Protein AF-A0A952EBE8-F1 (afdb_monomer_lite)

Radius of gyration: 14.95 Å; chains: 1; bounding box: 39×27×39 Å

Foldseek 3Di:
DPAPCNLCVQFHDPVVLLVLLVVLLVVDDDLSNVLSVLLNVLLVLLCCCRHVVPDLLVSLLPRDCPSVVVCVVVVNPQCVLPPFAQDPVLCVPVPLCPVRGRPGSNNLSVVLNVLSVVLNVCSVPPVPDCVVVSVVSSSVSSSSSSSSSSRSVD

Structure (mmCIF, N/CA/C/O backbone):
data_AF-A0A952EBE8-F1
#
_entry.id   AF-A0A952EBE8-F1
#
loop_
_atom_site.group_PDB
_atom_site.id
_atom_site.type_symbol
_atom_site.label_atom_id
_atom_site.label_alt_id
_atom_site.label_comp_id
_atom_site.label_asym_id
_atom_site.label_entity_id
_atom_site.label_seq_id
_atom_site.pdbx_PDB_ins_code
_atom_site.Cartn_x
_atom_site.Cartn_y
_atom_site.Cartn_z
_atom_site.occupancy
_atom_site.B_iso_or_equiv
_atom_site.auth_seq_id
_atom_site.auth_comp_id
_atom_site.auth_asym_id
_atom_site.auth_atom_id
_atom_site.pdbx_PDB_model_num
ATOM 1 N N . MET A 1 1 ? 21.722 2.078 -6.799 1.00 42.91 1 MET A N 1
ATOM 2 C CA . MET A 1 1 ? 20.447 1.547 -6.262 1.00 42.91 1 MET A CA 1
ATOM 3 C C . MET A 1 1 ? 20.233 2.209 -4.910 1.00 42.91 1 MET A C 1
ATOM 5 O O . MET A 1 1 ? 21.196 2.258 -4.162 1.00 42.91 1 MET A O 1
ATOM 9 N N . LEU A 1 2 ? 19.060 2.782 -4.614 1.00 48.12 2 LEU A N 1
ATOM 10 C CA . LEU A 1 2 ? 18.759 3.177 -3.229 1.00 48.12 2 LEU A CA 1
ATOM 11 C C . LEU A 1 2 ? 18.572 1.882 -2.439 1.00 48.12 2 LEU A C 1
ATOM 13 O O . LEU A 1 2 ? 17.716 1.085 -2.821 1.00 48.12 2 LEU A O 1
ATOM 17 N N . ASP A 1 3 ? 19.389 1.654 -1.414 1.00 49.38 3 ASP A N 1
ATOM 18 C CA . ASP A 1 3 ? 19.222 0.486 -0.555 1.00 49.38 3 ASP A CA 1
ATOM 19 C C . ASP A 1 3 ? 17.902 0.598 0.229 1.00 49.38 3 ASP A C 1
ATOM 21 O O . ASP A 1 3 ? 17.381 1.684 0.526 1.00 49.38 3 ASP A O 1
ATOM 25 N N . SER A 1 4 ? 17.316 -0.548 0.549 1.00 49.84 4 SER A N 1
ATOM 26 C CA . SER A 1 4 ? 16.172 -0.641 1.454 1.00 49.84 4 SER A CA 1
ATOM 27 C C . SER A 1 4 ? 16.437 0.062 2.757 1.00 49.84 4 SER A C 1
ATOM 29 O O . SER A 1 4 ? 15.532 0.709 3.268 1.00 49.84 4 SER A O 1
ATOM 31 N N . ALA A 1 5 ? 17.669 0.007 3.261 1.00 46.62 5 ALA A N 1
ATOM 32 C CA . ALA A 1 5 ? 18.055 0.726 4.456 1.00 46.62 5 ALA A CA 1
ATOM 33 C C . ALA A 1 5 ? 17.773 2.229 4.322 1.00 46.62 5 ALA A C 1
ATOM 35 O O . ALA A 1 5 ? 17.262 2.793 5.264 1.00 46.62 5 ALA A O 1
ATOM 36 N N . THR A 1 6 ? 17.976 2.891 3.186 1.00 56.69 6 THR A N 1
ATOM 37 C CA . THR A 1 6 ? 17.701 4.328 2.990 1.00 56.69 6 THR A CA 1
ATOM 38 C C . THR A 1 6 ? 16.211 4.614 2.817 1.00 56.69 6 THR A C 1
ATOM 40 O O . THR A 1 6 ? 15.696 5.604 3.338 1.00 56.69 6 THR A O 1
ATOM 43 N N . ILE A 1 7 ? 15.480 3.721 2.147 1.00 55.34 7 ILE A N 1
ATOM 44 C CA . ILE A 1 7 ? 14.018 3.824 1.999 1.00 55.34 7 ILE A CA 1
ATOM 45 C C . ILE A 1 7 ? 13.320 3.592 3.348 1.00 55.34 7 ILE A C 1
ATOM 47 O O . ILE A 1 7 ? 12.351 4.276 3.677 1.00 55.34 7 ILE A O 1
ATOM 51 N N . LEU A 1 8 ? 13.848 2.670 4.150 1.00 54.00 8 LEU A N 1
ATOM 52 C CA . LEU A 1 8 ? 13.333 2.240 5.445 1.00 54.00 8 LEU A CA 1
ATOM 53 C C . LEU A 1 8 ? 13.951 2.997 6.631 1.00 54.00 8 LEU A C 1
ATOM 55 O O . LEU A 1 8 ? 13.342 3.006 7.696 1.00 54.00 8 LEU A O 1
ATOM 59 N N . LYS A 1 9 ? 15.083 3.699 6.479 1.00 51.34 9 LYS A N 1
ATOM 60 C CA . LYS A 1 9 ? 15.732 4.513 7.536 1.00 51.34 9 LYS A CA 1
ATOM 61 C C . LYS A 1 9 ? 14.823 5.644 7.995 1.00 51.34 9 LYS A C 1
ATOM 63 O O . LYS A 1 9 ? 14.785 5.964 9.175 1.00 51.34 9 LYS A O 1
ATOM 68 N N . GLY A 1 10 ? 14.017 6.191 7.085 1.00 50.38 10 GLY A N 1
ATOM 69 C CA . GLY A 1 10 ? 12.967 7.147 7.434 1.00 50.38 10 GLY A CA 1
ATOM 70 C C . GLY A 1 10 ? 11.689 6.496 7.967 1.00 50.38 10 GLY A C 1
ATOM 71 O O . GLY A 1 10 ? 10.800 7.214 8.432 1.00 50.38 10 GLY A O 1
ATOM 72 N N . ILE A 1 11 ? 11.549 5.163 7.862 1.00 50.84 11 ILE A N 1
ATOM 73 C CA . ILE A 1 11 ? 10.268 4.464 7.987 1.00 50.84 11 ILE A CA 1
ATOM 74 C C . ILE A 1 11 ? 10.181 3.494 9.177 1.00 50.84 11 ILE A C 1
ATOM 76 O O . ILE A 1 11 ? 9.313 3.716 10.026 1.00 50.84 11 ILE A O 1
ATOM 80 N N . SER A 1 12 ? 11.080 2.512 9.256 1.00 60.41 12 SER A N 1
ATOM 81 C CA . SER A 1 12 ? 11.273 1.463 10.281 1.00 60.41 12 SER A CA 1
ATOM 82 C C . SER A 1 12 ? 11.910 0.245 9.591 1.00 60.41 12 SER A C 1
ATOM 84 O O . SER A 1 12 ? 11.724 0.088 8.389 1.00 60.41 12 SER A O 1
ATOM 86 N N . THR A 1 13 ? 12.590 -0.660 10.304 1.00 71.50 13 THR A N 1
ATOM 87 C CA . THR A 1 13 ? 13.088 -1.921 9.704 1.00 71.50 13 THR A CA 1
ATOM 88 C C . THR A 1 13 ? 11.942 -2.791 9.168 1.00 71.50 13 THR A C 1
ATOM 90 O O . THR A 1 13 ? 10.827 -2.734 9.694 1.00 71.50 13 THR A O 1
ATOM 93 N N . THR A 1 14 ? 12.206 -3.648 8.170 1.00 76.00 14 THR A N 1
ATOM 94 C CA . THR A 1 14 ? 11.228 -4.629 7.654 1.00 76.00 14 THR A CA 1
ATOM 95 C C . THR A 1 14 ? 10.587 -5.432 8.789 1.00 76.00 14 THR A C 1
ATOM 97 O O . THR A 1 14 ? 9.365 -5.551 8.853 1.00 76.00 14 THR A O 1
ATOM 100 N N . ALA A 1 15 ? 11.387 -5.914 9.745 1.00 79.69 15 ALA A N 1
ATOM 101 C CA . ALA A 1 15 ? 10.890 -6.659 10.903 1.00 79.69 15 ALA A CA 1
ATOM 102 C C . ALA A 1 15 ? 9.883 -5.849 11.742 1.00 79.69 15 ALA A C 1
ATOM 104 O O . ALA A 1 15 ? 8.836 -6.366 12.133 1.00 79.69 15 ALA A O 1
ATOM 105 N N . SER A 1 16 ? 10.150 -4.560 11.966 1.00 84.12 16 SER A N 1
ATOM 106 C CA . SER A 1 16 ? 9.250 -3.669 12.705 1.00 84.12 16 SER A CA 1
ATOM 107 C C . SER A 1 16 ? 7.942 -3.393 11.949 1.00 84.12 16 SER A C 1
ATOM 109 O O . SER A 1 16 ? 6.868 -3.400 12.559 1.00 84.12 16 SER A O 1
ATOM 111 N N . VAL A 1 17 ? 8.006 -3.221 10.622 1.00 86.81 17 VAL A N 1
ATOM 112 C CA . VAL A 1 17 ? 6.823 -3.082 9.750 1.00 86.81 17 VAL A CA 1
ATOM 113 C C . VAL A 1 17 ? 5.937 -4.323 9.849 1.00 86.81 17 VAL A C 1
ATOM 115 O O . VAL A 1 17 ? 4.738 -4.216 10.108 1.00 86.81 17 VAL A O 1
ATOM 118 N N . ILE A 1 18 ? 6.532 -5.508 9.697 1.00 89.56 18 ILE A N 1
ATOM 119 C CA . ILE A 1 18 ? 5.810 -6.782 9.745 1.00 89.56 18 ILE A CA 1
ATOM 120 C C . ILE A 1 18 ? 5.220 -7.042 11.133 1.00 89.56 18 ILE A C 1
ATOM 122 O O . ILE A 1 18 ? 4.065 -7.455 11.225 1.00 89.56 18 ILE A O 1
ATOM 126 N N . SER A 1 19 ? 5.961 -6.748 12.203 1.00 90.56 19 SER A N 1
ATOM 127 C CA . SER A 1 19 ? 5.462 -6.849 13.580 1.00 90.56 19 SER A CA 1
ATOM 128 C C . SER A 1 19 ? 4.258 -5.930 13.823 1.00 90.56 19 SER A C 1
ATOM 130 O O . SER A 1 19 ? 3.235 -6.365 14.354 1.00 90.56 19 SER A O 1
ATOM 132 N N . THR A 1 20 ? 4.323 -4.685 13.335 1.00 91.31 20 THR A N 1
ATOM 133 C CA . THR A 1 20 ? 3.209 -3.728 13.430 1.00 91.31 20 THR A CA 1
ATOM 134 C C . THR A 1 20 ? 1.964 -4.243 12.700 1.00 91.31 20 THR A C 1
ATOM 136 O O . THR A 1 20 ? 0.865 -4.203 13.251 1.00 91.31 20 THR A O 1
ATOM 139 N N . LEU A 1 21 ? 2.119 -4.777 11.485 1.00 94.19 21 LEU A N 1
ATOM 140 C CA . LEU A 1 21 ? 1.012 -5.381 10.736 1.00 94.19 21 LEU A CA 1
ATOM 141 C C . LEU A 1 21 ? 0.426 -6.592 11.461 1.00 94.19 21 LEU A C 1
ATOM 143 O O . LEU A 1 21 ? -0.791 -6.692 11.577 1.00 94.19 21 LEU A O 1
ATOM 147 N N . ASN A 1 22 ? 1.268 -7.480 11.995 1.00 95.06 22 ASN A N 1
ATOM 148 C CA . ASN A 1 22 ? 0.812 -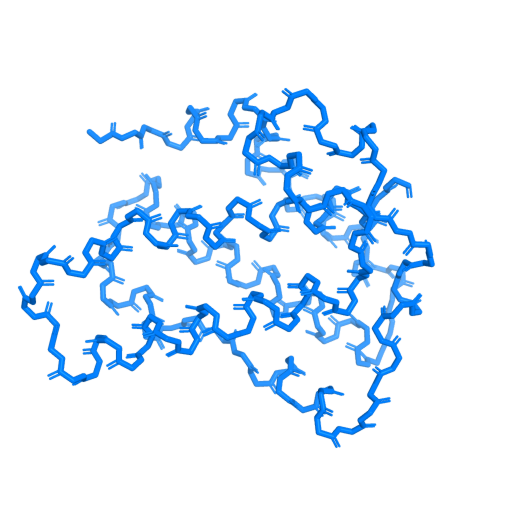8.647 12.752 1.00 95.06 22 ASN A CA 1
ATOM 149 C C . ASN A 1 22 ? -0.046 -8.248 13.961 1.00 95.06 22 ASN A C 1
ATOM 151 O O . ASN A 1 22 ? -1.080 -8.870 14.206 1.00 95.06 22 ASN A O 1
ATOM 155 N N . ALA A 1 23 ? 0.337 -7.189 14.681 1.00 94.62 23 ALA A N 1
ATOM 156 C CA . ALA A 1 23 ? -0.448 -6.658 15.792 1.00 94.62 23 ALA A CA 1
ATOM 157 C C . ALA A 1 23 ? -1.828 -6.144 15.336 1.00 94.62 23 ALA A C 1
ATOM 159 O O . ALA A 1 23 ? -2.844 -6.505 15.933 1.00 94.62 23 ALA A O 1
ATOM 160 N N . LEU A 1 24 ? -1.887 -5.375 14.241 1.00 95.00 24 LEU A N 1
ATOM 161 C CA . LEU A 1 24 ? -3.151 -4.896 13.660 1.00 95.00 24 LEU A CA 1
ATOM 162 C C . LEU A 1 24 ? -4.037 -6.053 13.164 1.00 95.00 24 LEU A C 1
ATOM 164 O O . LEU A 1 24 ? -5.242 -6.077 13.411 1.00 95.00 24 LEU A O 1
ATOM 168 N N . ILE A 1 25 ? -3.444 -7.044 12.498 1.00 96.94 25 ILE A N 1
ATOM 169 C CA . ILE A 1 25 ? -4.141 -8.234 11.991 1.00 96.94 25 ILE A CA 1
ATOM 170 C C . ILE A 1 25 ? -4.733 -9.044 13.150 1.00 96.94 25 ILE A C 1
ATOM 172 O O . ILE A 1 25 ? -5.881 -9.479 13.069 1.00 96.94 25 ILE A O 1
ATOM 176 N N . LYS A 1 26 ? -3.990 -9.228 14.252 1.00 95.94 26 LYS A N 1
ATOM 177 C CA . LYS A 1 26 ? -4.465 -9.962 15.439 1.00 95.94 26 LYS A CA 1
ATOM 178 C C . LYS A 1 26 ? -5.716 -9.322 16.053 1.00 95.94 26 LYS A C 1
ATOM 180 O O . LYS A 1 26 ? -6.596 -10.048 16.504 1.00 95.94 26 LYS A O 1
ATOM 185 N N . GLY A 1 27 ? -5.807 -7.992 16.031 1.00 93.31 27 GLY A N 1
ATOM 186 C CA . GLY A 1 27 ? -6.946 -7.234 16.558 1.00 93.31 27 GLY A CA 1
ATOM 187 C C . GLY A 1 27 ? -8.126 -7.062 15.595 1.00 93.31 27 GLY A C 1
ATOM 188 O O . GLY A 1 27 ? -9.103 -6.410 15.953 1.00 93.31 27 GLY A O 1
ATOM 189 N N . THR A 1 28 ? -8.064 -7.604 14.374 1.00 95.25 28 THR A N 1
ATOM 190 C CA . THR A 1 28 ? -9.089 -7.393 13.338 1.00 95.25 28 THR A CA 1
ATOM 191 C C . THR A 1 28 ? -9.668 -8.706 12.812 1.00 95.25 28 THR A C 1
ATOM 193 O O . THR A 1 28 ? -9.042 -9.768 12.856 1.00 95.25 28 THR A O 1
ATOM 196 N N . LYS A 1 29 ? -10.904 -8.634 12.306 1.00 96.12 29 LYS A N 1
ATOM 197 C CA . LYS A 1 29 ? -11.664 -9.751 11.722 1.00 96.12 29 LYS A CA 1
ATOM 198 C C . LYS A 1 29 ? -12.321 -9.311 10.407 1.00 96.12 29 LYS A C 1
ATOM 200 O O . LYS A 1 29 ? -12.353 -8.114 10.116 1.00 96.12 29 LYS A O 1
ATOM 205 N N . GLY A 1 30 ? -12.838 -10.271 9.638 1.00 96.06 30 GLY A N 1
ATOM 206 C CA . GLY A 1 30 ? -13.559 -10.017 8.384 1.00 96.06 30 GLY A CA 1
ATOM 207 C C . GLY A 1 30 ? -12.738 -9.212 7.373 1.00 96.06 30 GLY A C 1
ATOM 208 O O . GLY A 1 30 ? -11.517 -9.371 7.292 1.00 96.06 30 GLY A O 1
ATOM 209 N N . ASP A 1 31 ? -13.395 -8.299 6.660 1.00 96.38 31 ASP A N 1
ATOM 210 C CA . ASP A 1 31 ? -12.783 -7.509 5.581 1.00 96.38 31 ASP A CA 1
ATOM 211 C C . ASP A 1 31 ? -11.607 -6.651 6.049 1.00 96.38 31 ASP A C 1
ATOM 213 O O . ASP A 1 31 ? -10.605 -6.536 5.347 1.00 96.38 31 ASP A O 1
ATOM 217 N N . LYS A 1 32 ? -11.657 -6.127 7.284 1.00 97.12 32 LYS A N 1
ATOM 218 C CA . LYS A 1 32 ? -10.520 -5.405 7.883 1.00 97.12 32 LYS A CA 1
ATOM 219 C C . LYS A 1 32 ? -9.266 -6.271 7.901 1.00 97.12 32 LYS A C 1
ATOM 221 O O . LYS A 1 32 ? -8.190 -5.815 7.526 1.00 97.12 32 LYS A O 1
ATOM 226 N N . ARG A 1 33 ? -9.412 -7.524 8.338 1.00 97.94 33 ARG A N 1
ATOM 227 C CA . ARG A 1 33 ? -8.302 -8.476 8.398 1.00 97.94 33 ARG A CA 1
ATOM 228 C C . ARG A 1 33 ? -7.821 -8.832 6.994 1.00 97.94 33 ARG A C 1
ATOM 230 O O . ARG A 1 33 ? -6.616 -8.868 6.773 1.00 97.94 33 ARG A O 1
ATOM 237 N N . ALA A 1 34 ? -8.743 -9.058 6.057 1.00 97.88 34 ALA A N 1
ATOM 238 C CA . ALA A 1 34 ? -8.411 -9.379 4.670 1.00 97.88 34 ALA A CA 1
ATOM 239 C C . ALA A 1 34 ? -7.608 -8.254 3.990 1.00 97.88 34 ALA A C 1
ATOM 241 O O . ALA A 1 34 ? -6.574 -8.529 3.385 1.00 97.88 34 ALA A O 1
ATOM 242 N N . LEU A 1 35 ? -8.013 -6.992 4.169 1.00 97.88 35 LEU A N 1
ATOM 243 C CA . LEU A 1 35 ? -7.288 -5.820 3.662 1.00 97.88 35 LEU A CA 1
ATOM 244 C C . LEU A 1 35 ? -5.878 -5.704 4.255 1.00 97.88 35 LEU A C 1
ATOM 246 O O . LEU A 1 35 ? -4.919 -5.414 3.542 1.00 97.88 35 LEU A O 1
ATOM 250 N N . LEU A 1 36 ? -5.729 -5.942 5.561 1.00 97.88 36 LEU A N 1
ATOM 251 C CA . LEU A 1 36 ? -4.420 -5.885 6.217 1.00 97.88 36 LEU A CA 1
ATOM 252 C C . LEU A 1 36 ? -3.497 -7.038 5.796 1.00 97.88 36 LEU A C 1
ATOM 254 O O . LEU A 1 36 ? -2.284 -6.841 5.722 1.00 97.88 36 LEU A O 1
ATOM 258 N N . LEU A 1 37 ? -4.051 -8.217 5.498 1.00 98.25 37 LEU A N 1
ATOM 259 C CA . LEU A 1 37 ? -3.298 -9.345 4.947 1.00 98.25 37 LEU A CA 1
ATOM 260 C C . LEU A 1 37 ? -2.819 -9.061 3.517 1.00 98.25 37 LEU A C 1
ATOM 262 O O . LEU A 1 37 ? -1.649 -9.303 3.229 1.00 98.25 37 LEU A O 1
ATOM 266 N N . GLU A 1 38 ? -3.666 -8.488 2.656 1.00 98.38 38 GLU A N 1
ATOM 267 C CA . GLU A 1 38 ? -3.265 -8.030 1.314 1.00 98.38 38 GLU A CA 1
ATOM 268 C C . GLU A 1 38 ? -2.142 -6.982 1.401 1.00 98.38 38 GLU A C 1
ATOM 270 O O . GLU A 1 38 ? -1.095 -7.123 0.762 1.00 98.38 38 GLU A O 1
ATOM 275 N N . LEU A 1 39 ? -2.301 -5.973 2.268 1.00 97.81 39 LEU A N 1
ATOM 276 C CA . LEU A 1 39 ? -1.277 -4.955 2.516 1.00 97.81 39 LEU A CA 1
ATOM 277 C C . LEU A 1 39 ? 0.049 -5.581 2.972 1.00 97.81 39 LEU A C 1
ATOM 279 O O . LEU A 1 39 ? 1.117 -5.204 2.486 1.00 97.81 39 LEU A O 1
ATOM 283 N N . GLN A 1 40 ? -0.006 -6.553 3.887 1.00 96.94 40 GLN A N 1
ATOM 284 C CA . GLN A 1 40 ? 1.178 -7.262 4.362 1.00 96.94 40 GLN A CA 1
ATOM 285 C C . GLN A 1 40 ? 1.848 -8.084 3.255 1.00 96.94 40 GLN A C 1
ATOM 287 O O . GLN A 1 40 ? 3.076 -8.040 3.139 1.00 96.94 40 GLN A O 1
ATOM 292 N N . GLY A 1 41 ? 1.074 -8.818 2.455 1.00 97.31 41 GLY A N 1
ATOM 293 C CA . GLY A 1 41 ? 1.582 -9.598 1.327 1.00 97.31 41 GLY A CA 1
ATOM 294 C C . GLY A 1 41 ? 2.318 -8.718 0.319 1.00 97.31 41 GLY A C 1
ATOM 295 O O . GLY A 1 41 ? 3.466 -8.999 -0.030 1.00 97.31 41 GLY A O 1
ATOM 296 N N . ASN A 1 42 ? 1.711 -7.590 -0.050 1.00 97.81 42 ASN A N 1
ATOM 297 C CA . ASN A 1 42 ? 2.306 -6.622 -0.966 1.00 97.81 42 ASN A CA 1
ATOM 298 C C . ASN A 1 42 ? 3.596 -6.004 -0.423 1.00 97.81 42 ASN A C 1
ATOM 300 O O . ASN A 1 42 ? 4.599 -5.958 -1.134 1.00 97.81 42 ASN A O 1
ATOM 304 N N . ILE A 1 43 ? 3.611 -5.583 0.846 1.00 95.06 43 ILE A N 1
ATOM 305 C CA . ILE A 1 43 ? 4.824 -5.047 1.476 1.00 95.06 43 ILE A CA 1
ATOM 306 C C . ILE A 1 43 ? 5.945 -6.093 1.464 1.00 95.06 43 ILE A C 1
ATOM 308 O O . ILE A 1 43 ? 7.067 -5.766 1.084 1.00 95.06 43 ILE A O 1
ATOM 312 N N . ARG A 1 44 ? 5.661 -7.352 1.829 1.00 93.06 44 ARG A N 1
ATOM 313 C CA . ARG A 1 44 ? 6.664 -8.434 1.799 1.00 93.06 44 ARG A CA 1
ATOM 314 C C . ARG A 1 44 ? 7.227 -8.636 0.395 1.00 93.06 44 ARG A C 1
ATOM 316 O O . ARG A 1 44 ? 8.439 -8.736 0.234 1.00 93.06 44 ARG A O 1
ATOM 323 N N . LEU A 1 45 ? 6.362 -8.654 -0.615 1.00 94.44 45 LEU A N 1
ATOM 324 C CA . LEU A 1 45 ? 6.767 -8.830 -2.004 1.00 94.44 45 LEU A CA 1
ATOM 325 C C . LEU A 1 45 ? 7.642 -7.671 -2.505 1.00 94.44 45 LEU A C 1
ATOM 327 O O . LEU A 1 45 ? 8.649 -7.893 -3.174 1.00 94.44 45 LEU A O 1
ATOM 331 N N . MET A 1 46 ? 7.298 -6.435 -2.144 1.00 93.38 46 MET A N 1
ATOM 332 C CA . MET A 1 46 ? 8.114 -5.263 -2.465 1.00 93.38 46 MET A CA 1
ATOM 333 C C . MET A 1 46 ? 9.452 -5.279 -1.728 1.00 93.38 46 MET A C 1
ATOM 335 O O . MET A 1 46 ? 10.454 -4.856 -2.287 1.00 93.38 46 MET A O 1
ATOM 339 N N . VAL A 1 47 ? 9.511 -5.795 -0.504 1.00 87.88 47 VAL A N 1
ATOM 340 C CA . VAL A 1 47 ? 10.784 -5.955 0.208 1.00 87.88 47 VAL A CA 1
ATOM 341 C C . VAL A 1 47 ? 11.685 -6.980 -0.486 1.00 87.88 47 VAL A C 1
ATOM 343 O O . VAL A 1 47 ? 12.872 -6.717 -0.630 1.00 87.88 47 VAL A O 1
ATOM 346 N N . LEU A 1 48 ? 11.145 -8.084 -1.023 1.00 86.81 48 LEU A N 1
ATOM 347 C CA . LEU A 1 48 ? 11.937 -9.027 -1.834 1.00 86.81 48 LEU A CA 1
ATOM 348 C C . LEU A 1 48 ? 12.571 -8.360 -3.064 1.00 86.81 48 LEU A C 1
ATOM 350 O O . LEU A 1 48 ? 13.666 -8.738 -3.475 1.00 86.81 48 LEU A O 1
ATOM 354 N N . TYR A 1 49 ? 11.903 -7.362 -3.649 1.00 89.50 49 TYR A N 1
ATOM 355 C CA . TYR A 1 49 ? 12.491 -6.543 -4.707 1.00 89.50 49 TYR A CA 1
ATOM 356 C C . TYR A 1 49 ? 13.658 -5.700 -4.195 1.00 89.50 49 TYR A C 1
ATOM 358 O O . TYR A 1 49 ? 14.734 -5.716 -4.788 1.00 89.50 49 TYR A O 1
ATOM 366 N N . VAL A 1 50 ? 13.434 -4.951 -3.115 1.00 86.00 50 VAL A N 1
ATOM 367 C CA . VAL A 1 50 ? 14.404 -3.962 -2.639 1.00 86.00 50 VAL A CA 1
ATOM 368 C C . VAL A 1 50 ? 15.634 -4.625 -2.011 1.00 86.00 50 VAL A C 1
ATOM 370 O O . VAL A 1 50 ? 16.747 -4.175 -2.271 1.00 86.00 50 VAL A O 1
ATOM 373 N N . ASP A 1 51 ? 15.442 -5.695 -1.237 1.00 83.25 51 ASP A N 1
ATOM 374 C CA . ASP A 1 51 ? 16.513 -6.393 -0.509 1.00 83.25 51 ASP A CA 1
ATOM 375 C C . ASP A 1 51 ? 17.144 -7.499 -1.358 1.00 83.25 51 ASP A C 1
ATOM 377 O O . ASP A 1 51 ? 18.357 -7.676 -1.362 1.00 83.25 51 ASP A O 1
ATOM 381 N N . GLY A 1 52 ? 16.305 -8.262 -2.063 1.00 79.12 52 GLY A N 1
ATOM 382 C CA . GLY A 1 52 ? 16.708 -9.480 -2.769 1.00 79.12 52 GLY A CA 1
ATOM 383 C C . GLY A 1 52 ? 16.914 -9.305 -4.271 1.00 79.12 52 GLY A C 1
ATOM 384 O O . GLY A 1 52 ? 17.239 -10.276 -4.949 1.00 79.12 52 GLY A O 1
ATOM 385 N N . GLY A 1 53 ? 16.684 -8.108 -4.821 1.00 85.00 53 GLY A N 1
ATOM 386 C CA . GLY A 1 53 ? 16.878 -7.835 -6.247 1.00 85.00 53 GLY A CA 1
ATOM 387 C C . GLY A 1 53 ? 15.934 -8.613 -7.169 1.00 85.00 53 GLY A C 1
ATOM 388 O O . GLY A 1 53 ? 16.268 -8.844 -8.332 1.00 85.00 53 GLY A O 1
ATOM 389 N N . ALA A 1 54 ? 14.765 -9.038 -6.672 1.00 89.38 54 ALA A N 1
ATOM 390 C CA . ALA A 1 54 ? 13.796 -9.779 -7.477 1.00 89.38 54 ALA A CA 1
ATOM 391 C C . ALA A 1 54 ? 13.447 -9.028 -8.787 1.00 89.38 54 ALA A C 1
ATOM 393 O O . ALA A 1 54 ? 13.452 -7.800 -8.820 1.00 89.38 54 ALA A O 1
ATOM 394 N N . PRO A 1 55 ? 13.096 -9.702 -9.894 1.00 94.12 55 PRO A N 1
ATOM 395 C CA . PRO A 1 55 ? 12.754 -8.994 -11.127 1.00 94.12 55 PRO A CA 1
ATOM 396 C C . PRO A 1 55 ? 11.516 -8.103 -10.947 1.00 94.12 55 PRO A C 1
ATOM 398 O O . PRO A 1 55 ? 10.435 -8.594 -10.612 1.00 94.12 55 PRO A O 1
ATOM 401 N N . ILE A 1 56 ? 11.663 -6.799 -11.205 1.00 94.50 56 ILE A N 1
ATOM 402 C CA . ILE A 1 56 ? 10.628 -5.791 -10.924 1.00 94.50 56 ILE A CA 1
ATOM 403 C C . ILE A 1 56 ? 9.279 -6.105 -11.584 1.00 94.50 56 ILE A C 1
ATOM 405 O O . ILE A 1 56 ? 8.236 -5.953 -10.954 1.00 94.50 56 ILE A O 1
ATOM 409 N N . ASP A 1 57 ? 9.288 -6.610 -12.816 1.00 96.00 57 ASP A N 1
ATOM 410 C CA . ASP A 1 57 ? 8.057 -6.920 -13.547 1.00 96.00 57 ASP A CA 1
ATOM 411 C C . ASP A 1 57 ? 7.335 -8.130 -12.958 1.00 96.00 57 ASP A C 1
ATOM 413 O O . ASP A 1 57 ? 6.107 -8.146 -12.890 1.00 96.00 57 ASP A O 1
ATOM 417 N N . LYS A 1 58 ? 8.085 -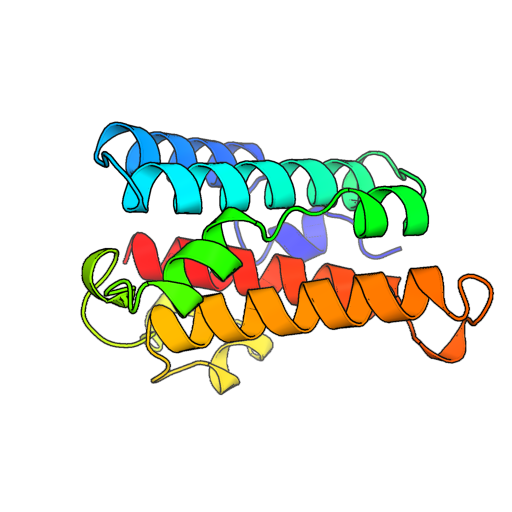9.118 -12.449 1.00 95.88 58 LYS A N 1
ATOM 418 C CA . LYS A 1 58 ? 7.502 -10.257 -11.725 1.00 95.88 58 LYS A CA 1
ATOM 419 C C . LYS A 1 58 ? 6.890 -9.807 -10.400 1.00 95.88 58 LYS A C 1
ATOM 421 O O . LYS A 1 58 ? 5.841 -10.314 -10.019 1.00 95.88 58 LYS A O 1
ATOM 426 N N . VAL A 1 59 ? 7.534 -8.862 -9.716 1.00 97.00 59 VAL A N 1
ATOM 427 C CA . VAL A 1 59 ? 7.034 -8.273 -8.467 1.00 97.00 59 VAL A CA 1
ATOM 428 C C . VAL A 1 59 ? 5.751 -7.486 -8.721 1.00 97.00 59 VAL A C 1
ATOM 430 O O . VAL A 1 59 ? 4.752 -7.754 -8.067 1.00 97.00 59 VAL A O 1
ATOM 433 N N . ILE A 1 60 ? 5.732 -6.589 -9.711 1.00 97.75 60 ILE A N 1
ATOM 434 C CA . ILE A 1 60 ? 4.545 -5.791 -10.054 1.00 97.75 60 ILE A CA 1
ATOM 435 C C . ILE A 1 60 ? 3.352 -6.684 -10.420 1.00 97.75 60 ILE A C 1
ATOM 437 O O . ILE A 1 60 ? 2.262 -6.486 -9.886 1.00 97.75 60 ILE A O 1
ATOM 441 N N . LYS A 1 61 ? 3.557 -7.697 -11.276 1.00 97.31 61 LYS A N 1
ATOM 442 C CA . LYS A 1 61 ? 2.493 -8.639 -11.674 1.00 97.31 61 LYS A CA 1
ATOM 443 C C . LYS A 1 61 ? 1.899 -9.412 -10.493 1.00 97.31 61 LYS A C 1
ATOM 445 O O . LYS A 1 61 ? 0.743 -9.805 -10.554 1.00 97.31 61 LYS A O 1
ATOM 450 N N . LYS A 1 62 ? 2.684 -9.645 -9.437 1.00 98.06 62 LYS A N 1
ATOM 451 C CA . LYS A 1 62 ? 2.273 -10.411 -8.252 1.00 98.06 62 LYS A CA 1
ATOM 452 C C . LYS A 1 62 ? 1.668 -9.564 -7.129 1.00 98.06 62 LYS A C 1
ATOM 454 O O . LYS A 1 62 ? 1.233 -10.146 -6.140 1.00 98.06 62 LYS A O 1
ATOM 459 N N . LEU A 1 63 ? 1.662 -8.232 -7.238 1.00 98.38 63 LEU A N 1
ATOM 460 C CA . LEU A 1 63 ? 0.958 -7.394 -6.266 1.00 98.38 63 LEU A CA 1
ATOM 461 C C . LEU A 1 63 ? -0.542 -7.705 -6.315 1.00 98.38 63 LEU A C 1
ATOM 463 O O . LEU A 1 63 ? -1.130 -7.766 -7.391 1.00 98.38 63 LEU A O 1
ATOM 467 N N . ASP A 1 64 ? -1.155 -7.884 -5.153 1.00 98.38 64 ASP A N 1
ATOM 468 C CA . ASP A 1 64 ? -2.581 -8.169 -5.032 1.00 98.38 64 ASP A CA 1
ATOM 469 C C . ASP A 1 64 ? -3.364 -6.883 -4.743 1.00 98.38 64 ASP A C 1
ATOM 471 O O . ASP A 1 64 ? -2.900 -5.979 -4.047 1.00 98.38 64 ASP A O 1
ATOM 475 N N . VAL A 1 65 ? -4.550 -6.794 -5.321 1.00 98.06 65 VAL A N 1
ATOM 476 C CA . VAL A 1 65 ? -5.493 -5.679 -5.175 1.00 98.06 65 VAL A CA 1
ATOM 477 C C . VAL A 1 65 ? -6.934 -6.172 -5.049 1.00 98.06 65 VAL A C 1
ATOM 479 O O . VAL A 1 65 ? -7.868 -5.370 -5.080 1.00 98.06 65 VAL A O 1
ATOM 482 N N . SER A 1 66 ? -7.134 -7.488 -4.973 1.00 98.12 66 SER 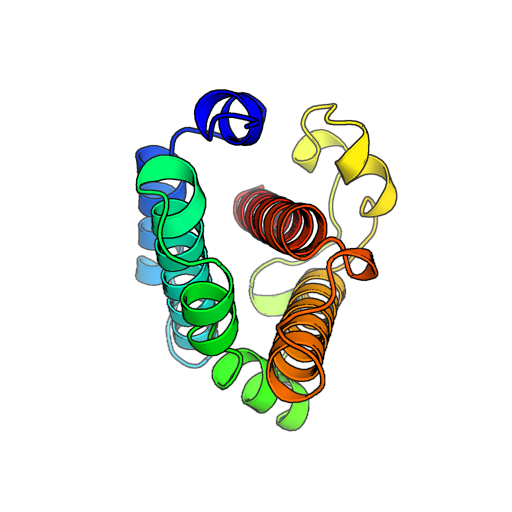A N 1
ATOM 483 C CA . SER A 1 66 ? -8.441 -8.135 -5.010 1.00 98.12 66 SER A CA 1
ATOM 484 C C . SER A 1 66 ? -9.312 -7.752 -3.814 1.00 98.12 66 SER A C 1
ATOM 486 O O . SER A 1 66 ? -10.498 -7.471 -3.983 1.00 98.12 66 SER A O 1
ATOM 488 N N . ARG A 1 67 ? -8.736 -7.668 -2.610 1.00 98.25 67 ARG A N 1
ATOM 489 C CA . ARG A 1 67 ? -9.435 -7.279 -1.380 1.00 98.25 67 ARG A CA 1
ATOM 490 C C . ARG A 1 67 ? -9.723 -5.794 -1.354 1.00 98.25 67 ARG A C 1
ATOM 492 O O . ARG A 1 67 ? -10.833 -5.422 -0.986 1.00 98.25 67 ARG A O 1
ATOM 499 N N . CYS A 1 68 ? -8.778 -4.952 -1.771 1.00 97.69 68 CYS A N 1
ATOM 500 C CA . CYS A 1 68 ? -9.044 -3.521 -1.889 1.00 97.69 68 CYS A CA 1
ATOM 501 C C . CYS A 1 68 ? -10.150 -3.238 -2.916 1.00 97.69 68 CYS A C 1
ATOM 503 O O . CYS A 1 68 ? -11.079 -2.491 -2.618 1.00 97.69 68 CYS A O 1
ATOM 505 N N . LYS A 1 69 ? -10.110 -3.900 -4.081 1.00 98.06 69 LYS A N 1
ATOM 506 C CA . LYS A 1 69 ? -11.156 -3.806 -5.106 1.00 98.06 69 LYS A CA 1
ATOM 507 C C . LYS A 1 69 ? -12.523 -4.218 -4.558 1.00 98.06 69 LYS A C 1
ATOM 509 O O . LYS A 1 69 ? -13.454 -3.426 -4.632 1.00 98.06 69 LYS A O 1
ATOM 514 N N . ALA A 1 70 ? -12.623 -5.404 -3.958 1.00 97.88 70 ALA A N 1
ATOM 515 C CA . ALA A 1 70 ? -13.880 -5.896 -3.398 1.00 97.88 70 ALA A CA 1
ATOM 516 C C . ALA A 1 70 ? -14.440 -4.948 -2.324 1.00 97.88 70 ALA A C 1
ATOM 518 O O . ALA A 1 70 ? -15.633 -4.669 -2.307 1.00 97.88 70 ALA A O 1
ATOM 519 N N . ALA A 1 71 ? -13.574 -4.403 -1.464 1.00 97.50 71 ALA A N 1
ATOM 520 C CA . ALA A 1 71 ? -13.965 -3.434 -0.446 1.00 97.50 71 ALA A CA 1
ATOM 521 C C . ALA A 1 71 ? -14.477 -2.112 -1.05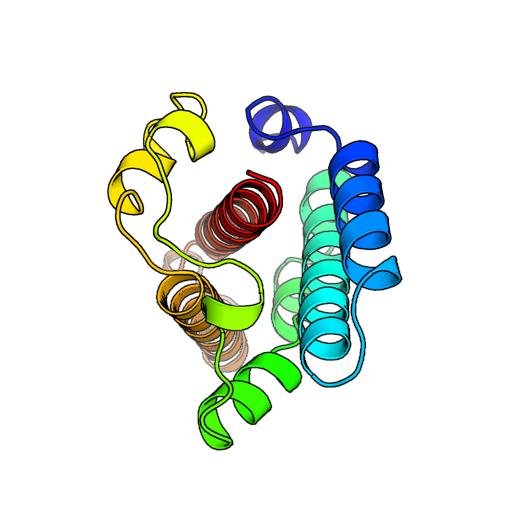3 1.00 97.50 71 ALA A C 1
ATOM 523 O O . ALA A 1 71 ? -15.440 -1.539 -0.546 1.00 97.50 71 ALA A O 1
ATOM 524 N N . LEU A 1 72 ? -13.867 -1.627 -2.140 1.00 95.44 72 LEU A N 1
ATOM 525 C CA . LEU A 1 72 ? -14.359 -0.452 -2.869 1.00 95.44 72 LEU A CA 1
ATOM 526 C C . LEU A 1 72 ? -15.732 -0.724 -3.499 1.00 95.44 72 LEU A C 1
ATOM 528 O O . LEU A 1 72 ? -16.644 0.081 -3.344 1.00 95.44 72 LEU A O 1
ATOM 532 N N . GLU A 1 73 ? -15.898 -1.874 -4.153 1.00 96.31 73 GLU A N 1
ATOM 533 C CA . GLU A 1 73 ? -17.154 -2.278 -4.801 1.00 96.31 73 GLU A CA 1
ATOM 534 C C . GLU A 1 73 ? -18.292 -2.497 -3.793 1.00 96.31 73 GLU A C 1
ATOM 536 O O . GLU A 1 73 ? -19.451 -2.213 -4.087 1.00 96.31 73 GLU A O 1
ATOM 541 N N . SER A 1 74 ? -17.972 -2.949 -2.578 1.00 95.31 74 SER A N 1
ATOM 542 C CA . SER A 1 74 ? -18.949 -3.197 -1.517 1.00 95.31 74 SER A CA 1
ATOM 543 C C . SER A 1 74 ? -19.224 -1.981 -0.621 1.00 95.31 74 SER A C 1
ATOM 545 O O . SER A 1 74 ? -19.827 -2.143 0.441 1.00 95.31 74 SER A O 1
ATOM 547 N N . ASN A 1 75 ? -18.740 -0.783 -0.975 1.00 93.56 75 ASN A N 1
ATOM 548 C CA . ASN A 1 75 ? -18.820 0.422 -0.135 1.00 93.56 75 ASN A CA 1
ATOM 549 C C . ASN A 1 75 ? -18.305 0.201 1.303 1.00 93.56 75 ASN A C 1
ATOM 551 O O . ASN A 1 75 ? -18.873 0.691 2.288 1.00 93.56 75 ASN A O 1
ATOM 555 N N . PHE A 1 76 ? -17.226 -0.572 1.449 1.00 97.38 76 PHE A N 1
ATOM 556 C CA . PHE A 1 76 ? -16.600 -0.827 2.738 1.00 97.38 76 PHE A CA 1
ATOM 557 C C . PHE A 1 76 ? -16.171 0.485 3.409 1.00 97.38 76 PHE A C 1
ATOM 559 O O . PHE A 1 76 ? -15.519 1.345 2.820 1.00 97.38 76 PHE A O 1
ATOM 566 N N . LYS A 1 77 ? -16.468 0.626 4.703 1.00 97.00 77 LYS A N 1
ATOM 567 C CA . LYS A 1 77 ? -16.092 1.814 5.481 1.00 97.00 77 LYS A CA 1
ATOM 568 C C . LYS A 1 77 ? -14.611 1.755 5.867 1.00 97.00 77 LYS A C 1
ATOM 570 O O . LYS A 1 77 ? -14.290 1.419 7.008 1.00 97.00 77 LYS A O 1
ATOM 575 N N . PHE A 1 78 ? -13.699 2.126 4.966 1.00 97.62 78 PHE A N 1
ATOM 576 C CA . PHE A 1 78 ? -12.243 2.119 5.211 1.00 97.62 78 PHE A CA 1
ATOM 577 C C . PHE A 1 78 ? -11.828 2.898 6.465 1.00 97.62 78 PHE A C 1
ATOM 579 O O . PHE A 1 78 ? -10.979 2.447 7.232 1.00 97.62 78 PHE A O 1
ATOM 586 N N . ASN A 1 79 ? -12.498 4.014 6.757 1.00 96.94 79 ASN A N 1
ATOM 587 C CA . ASN A 1 79 ? -12.245 4.830 7.954 1.00 96.94 79 ASN A CA 1
ATOM 588 C C . ASN A 1 79 ? -12.625 4.123 9.275 1.00 96.94 79 ASN A C 1
ATOM 590 O O . ASN A 1 79 ? -12.394 4.647 10.363 1.00 96.94 79 ASN A O 1
ATOM 594 N N . SER A 1 80 ? -13.195 2.916 9.209 1.00 96.00 80 SER A N 1
ATOM 595 C CA . SER A 1 80 ? -13.376 2.042 10.369 1.00 96.00 80 SER A CA 1
ATOM 596 C C . SER A 1 80 ? -12.098 1.290 10.772 1.00 96.00 80 SER A C 1
ATOM 598 O O . SER A 1 80 ? -12.064 0.734 11.872 1.00 96.00 80 SER A O 1
ATOM 600 N N . LEU A 1 81 ? -11.066 1.252 9.916 1.00 96.00 81 LEU A N 1
ATOM 601 C CA . LEU A 1 81 ? -9.720 0.782 10.274 1.00 96.00 81 LEU A CA 1
ATOM 602 C C . LEU A 1 81 ? -9.003 1.815 11.146 1.00 96.00 81 LEU A C 1
ATOM 604 O O . LEU A 1 81 ? -8.461 1.470 12.190 1.00 96.00 81 LEU A O 1
ATOM 608 N N . LYS A 1 82 ? -9.061 3.089 10.750 1.00 95.56 82 LYS A N 1
ATOM 609 C CA . LYS A 1 82 ? -8.618 4.225 11.555 1.00 95.56 82 LYS A CA 1
ATOM 610 C C . LYS A 1 82 ? -9.499 5.430 11.253 1.00 95.56 82 LYS A C 1
ATOM 612 O O . LYS A 1 82 ? -9.631 5.853 10.105 1.00 95.56 82 LYS A O 1
ATOM 617 N N . ARG A 1 83 ? -10.096 5.985 12.309 1.00 94.94 83 ARG A N 1
ATOM 618 C CA . ARG A 1 83 ? -10.865 7.230 12.224 1.00 94.94 83 ARG A CA 1
ATOM 619 C C . ARG A 1 83 ? -9.923 8.430 12.144 1.00 94.94 83 ARG A C 1
ATOM 621 O O . ARG A 1 83 ? -8.824 8.408 12.698 1.00 94.94 83 ARG A O 1
ATOM 628 N N . GLY A 1 84 ? -10.411 9.499 11.524 1.00 95.00 84 GLY A N 1
ATOM 629 C CA . GLY A 1 84 ? -9.679 10.749 11.368 1.00 95.00 84 GLY A CA 1
ATOM 630 C C . GLY A 1 84 ? -8.849 10.795 10.090 1.00 95.00 84 GLY A C 1
ATOM 631 O O . GLY A 1 84 ? -9.057 10.025 9.153 1.00 95.00 84 GLY A O 1
ATOM 632 N N . LYS A 1 85 ? -7.937 11.761 10.053 1.00 97.25 85 LYS A N 1
ATOM 633 C CA . LYS A 1 85 ? -7.092 12.063 8.899 1.00 97.25 85 LYS A CA 1
ATOM 634 C C . LYS A 1 85 ? -5.622 11.856 9.251 1.00 97.25 85 LYS A C 1
ATOM 636 O O . LYS A 1 85 ? -5.250 11.891 10.425 1.00 97.25 85 LYS A O 1
ATOM 641 N N . VAL A 1 86 ? -4.774 11.680 8.243 1.00 96.31 86 VAL A N 1
ATOM 642 C CA . VAL A 1 86 ? -3.317 11.636 8.402 1.00 96.31 86 VAL A CA 1
ATOM 643 C C . VAL A 1 86 ? -2.850 12.925 9.077 1.00 96.31 86 VAL A C 1
ATOM 645 O O . VAL A 1 86 ? -3.012 14.023 8.539 1.00 96.31 86 VAL A O 1
ATOM 648 N N . SER A 1 87 ? -2.265 12.788 10.265 1.00 93.56 87 SER A N 1
ATOM 649 C CA . SER A 1 87 ? -1.733 13.910 11.034 1.00 93.56 87 SER A CA 1
ATOM 650 C C . SER A 1 87 ? -0.335 14.303 10.552 1.00 93.56 87 SER A C 1
ATOM 652 O O . SER A 1 87 ? 0.392 13.501 9.959 1.00 93.56 87 SER A O 1
ATOM 654 N N . ARG A 1 88 ? 0.105 15.528 10.874 1.00 91.19 88 ARG A N 1
ATOM 655 C CA . ARG A 1 88 ? 1.506 15.927 10.645 1.00 91.19 88 ARG A CA 1
ATOM 656 C C . ARG A 1 88 ? 2.476 15.005 11.391 1.00 91.19 88 ARG A C 1
ATOM 658 O O . ARG A 1 88 ? 3.516 14.659 10.836 1.00 91.19 88 ARG A O 1
ATOM 665 N N . ALA A 1 89 ? 2.115 14.544 12.590 1.00 87.06 89 ALA A N 1
ATOM 666 C CA . ALA A 1 89 ? 2.927 13.614 13.374 1.00 87.06 89 ALA A CA 1
ATOM 667 C C . ALA A 1 89 ? 3.159 12.274 12.648 1.00 87.06 89 ALA A C 1
ATOM 669 O O . ALA A 1 89 ? 4.278 11.760 12.651 1.00 87.06 89 ALA A O 1
ATOM 670 N N . ALA A 1 90 ? 2.152 11.752 11.935 1.00 85.06 90 ALA A N 1
ATOM 671 C CA . ALA A 1 90 ? 2.281 10.516 11.155 1.00 85.06 90 ALA A CA 1
ATOM 672 C C . ALA A 1 90 ? 3.335 10.612 10.030 1.00 85.06 90 ALA A C 1
ATOM 674 O O . ALA A 1 90 ? 3.907 9.597 9.621 1.00 85.06 90 ALA A O 1
ATOM 675 N N . THR A 1 91 ? 3.655 11.827 9.565 1.00 84.38 91 THR A N 1
ATOM 676 C CA . THR A 1 91 ? 4.694 12.048 8.545 1.00 84.38 91 THR A CA 1
ATOM 677 C C . THR A 1 91 ? 6.114 11.879 9.085 1.00 84.38 91 THR A C 1
ATOM 679 O O . THR A 1 91 ? 7.024 11.639 8.294 1.00 84.38 91 THR A O 1
ATOM 682 N N . LYS A 1 92 ? 6.322 12.004 10.408 1.00 82.75 92 LYS A N 1
ATOM 683 C CA . LYS A 1 92 ? 7.646 12.072 11.058 1.00 82.75 92 LYS A CA 1
ATOM 684 C C . LYS A 1 92 ? 8.625 13.032 10.363 1.00 82.75 92 LYS A C 1
ATOM 686 O O . LYS A 1 92 ? 9.805 12.732 10.228 1.00 82.75 92 LYS A O 1
ATOM 691 N N . GLY A 1 93 ? 8.118 14.149 9.842 1.00 78.38 93 GLY A N 1
ATOM 692 C CA . GLY A 1 93 ? 8.932 15.145 9.144 1.00 78.38 93 GLY A CA 1
ATOM 693 C C . GLY A 1 93 ? 9.404 14.733 7.746 1.00 78.38 93 GLY A C 1
ATOM 694 O O . GLY A 1 93 ? 10.051 15.539 7.084 1.00 78.38 93 GLY A O 1
ATOM 695 N N . VAL A 1 94 ? 9.053 13.538 7.252 1.00 80.06 94 VAL A N 1
ATOM 696 C CA . VAL A 1 94 ? 9.440 13.087 5.910 1.00 80.06 94 VAL A CA 1
ATOM 697 C C . VAL A 1 94 ? 8.729 13.964 4.865 1.00 80.06 94 VAL A C 1
ATOM 699 O O . VAL A 1 94 ? 7.500 13.893 4.754 1.00 80.06 94 VAL A O 1
ATOM 702 N N . PRO A 1 95 ? 9.457 14.768 4.060 1.00 80.62 95 PRO A N 1
ATOM 703 C CA . PRO A 1 95 ? 8.843 15.768 3.183 1.00 80.62 95 PRO A CA 1
ATOM 704 C C . PRO A 1 95 ? 7.841 15.180 2.188 1.00 80.62 95 PRO A C 1
ATOM 706 O O . PRO A 1 95 ? 6.770 15.743 1.983 1.00 80.62 95 PRO A O 1
ATOM 709 N N . GLN A 1 96 ? 8.140 13.995 1.649 1.00 80.50 96 GLN A N 1
ATOM 710 C CA . GLN A 1 96 ? 7.285 13.300 0.683 1.00 80.50 96 GLN A CA 1
ATOM 711 C C . GLN A 1 96 ? 5.901 12.924 1.247 1.00 80.50 96 GLN A C 1
ATOM 713 O O . GLN A 1 96 ? 4.976 12.687 0.479 1.00 80.50 96 GLN A O 1
ATOM 718 N N . TYR A 1 97 ? 5.744 12.865 2.578 1.00 88.50 97 TYR A N 1
ATOM 719 C CA . TYR A 1 97 ? 4.467 12.547 3.222 1.00 88.50 97 TYR A CA 1
ATOM 720 C C . TYR A 1 97 ? 3.593 13.766 3.496 1.00 88.50 97 TYR A C 1
ATOM 722 O O . TYR A 1 97 ? 2.403 13.605 3.762 1.00 88.50 97 TYR A O 1
ATOM 730 N N . LYS A 1 98 ? 4.144 14.981 3.389 1.00 89.00 98 LYS A N 1
ATOM 731 C CA . LYS A 1 98 ? 3.404 16.221 3.658 1.00 89.00 98 LYS A CA 1
ATOM 732 C C . LYS A 1 98 ? 2.176 16.371 2.754 1.00 89.00 98 LYS A C 1
ATOM 734 O O . LYS A 1 98 ? 1.139 16.809 3.235 1.00 89.00 98 LYS A O 1
ATOM 739 N N . ALA A 1 99 ? 2.271 15.933 1.497 1.00 92.62 99 ALA A N 1
ATOM 740 C CA . ALA A 1 99 ? 1.174 15.984 0.525 1.00 92.62 99 ALA A CA 1
ATOM 741 C C . ALA A 1 99 ? -0.052 15.131 0.908 1.00 92.62 99 ALA A C 1
ATOM 743 O O . ALA A 1 99 ? -1.139 15.360 0.388 1.00 92.62 99 ALA A O 1
ATOM 744 N N . PHE A 1 100 ? 0.111 14.164 1.815 1.00 95.56 100 PHE A N 1
ATOM 745 C CA . PHE A 1 100 ? -0.971 13.283 2.261 1.00 95.56 100 PHE A CA 1
ATOM 746 C C . PHE A 1 100 ? -1.537 13.684 3.628 1.00 95.56 100 PHE A C 1
ATOM 748 O O . PHE A 1 100 ? -2.433 13.019 4.139 1.00 95.56 100 PHE A O 1
ATOM 755 N N . VAL A 1 101 ? -1.029 14.751 4.257 1.00 95.31 101 VAL A N 1
ATOM 756 C CA . VAL A 1 101 ? -1.624 15.278 5.493 1.00 95.31 101 VAL A CA 1
ATOM 757 C C . VAL A 1 101 ? -3.066 15.690 5.209 1.00 95.31 101 VAL A C 1
ATOM 759 O O . VAL A 1 101 ? -3.354 16.327 4.200 1.00 95.31 101 VAL A O 1
ATOM 762 N N . GLY A 1 102 ? -3.984 15.316 6.098 1.00 97.38 102 GLY A N 1
ATOM 763 C CA . GLY A 1 102 ? -5.411 15.564 5.904 1.00 97.38 102 GLY A CA 1
ATOM 764 C C . GLY A 1 102 ? -6.139 14.497 5.080 1.00 97.38 102 GLY A C 1
ATOM 765 O O . GLY A 1 102 ? -7.365 14.565 4.989 1.00 97.38 102 GLY A O 1
ATOM 766 N N . TRP A 1 103 ? -5.437 13.500 4.534 1.00 98.25 103 TRP A N 1
ATOM 767 C CA . TRP A 1 103 ? -6.083 12.390 3.833 1.00 98.25 103 TRP A CA 1
ATOM 768 C C . TRP A 1 103 ? -6.748 11.422 4.807 1.00 98.25 103 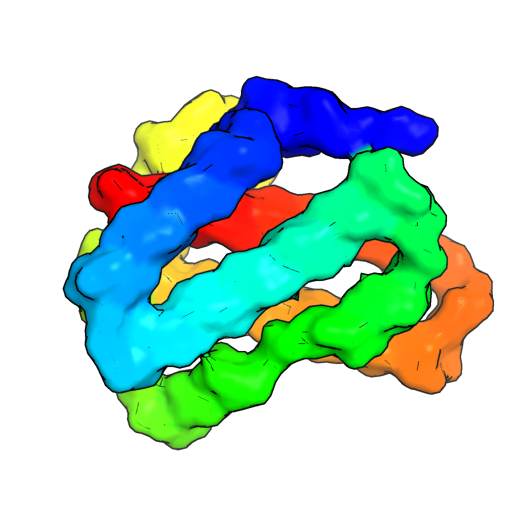TRP A C 1
ATOM 770 O O . TRP A 1 103 ? -6.268 11.224 5.922 1.00 98.25 103 TRP A O 1
ATOM 780 N N . THR A 1 104 ? -7.846 10.807 4.387 1.00 98.25 104 THR A N 1
ATOM 781 C CA . THR A 1 104 ? -8.515 9.731 5.124 1.00 98.25 104 THR A CA 1
ATOM 782 C C . THR A 1 104 ? -7.844 8.379 4.869 1.00 98.25 104 THR A C 1
ATOM 784 O O . THR A 1 104 ? -7.026 8.227 3.956 1.00 98.25 104 THR A O 1
ATOM 787 N N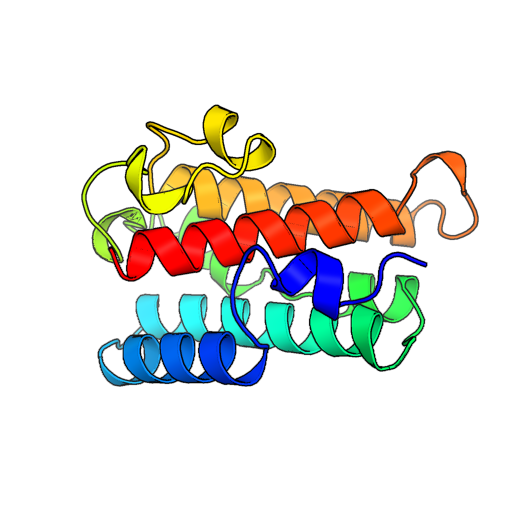 . THR A 1 105 ? -8.211 7.366 5.661 1.00 97.94 105 THR A N 1
ATOM 788 C CA . THR A 1 105 ? -7.754 5.987 5.424 1.00 97.94 105 THR A CA 1
ATOM 789 C C . THR A 1 105 ? -8.207 5.492 4.049 1.00 97.94 105 THR A C 1
ATOM 791 O O . THR A 1 105 ? -7.425 4.882 3.326 1.00 97.94 105 THR A O 1
ATOM 794 N N . GLU A 1 106 ? -9.440 5.814 3.661 1.00 97.94 106 GLU A N 1
ATOM 795 C CA . GLU A 1 106 ? -9.988 5.490 2.342 1.00 97.94 106 GLU A CA 1
ATOM 796 C C . GLU A 1 106 ? -9.161 6.081 1.199 1.00 97.94 106 GLU A C 1
ATOM 798 O O . GLU A 1 106 ? -8.728 5.352 0.314 1.00 97.94 106 GLU A O 1
ATOM 803 N N . GLN A 1 107 ? -8.847 7.379 1.259 1.00 98.12 107 GLN A N 1
ATOM 804 C CA . GLN A 1 107 ? -8.056 8.040 0.218 1.00 98.12 107 GLN A CA 1
ATOM 805 C C . GLN A 1 107 ? -6.675 7.392 0.043 1.00 98.12 107 GLN A C 1
ATOM 807 O O . GLN A 1 107 ? -6.180 7.276 -1.080 1.00 98.12 107 GLN A O 1
ATOM 812 N N . LEU A 1 108 ? -6.053 6.937 1.137 1.00 97.94 108 LEU A N 1
ATOM 813 C CA . LEU A 1 108 ? -4.792 6.200 1.071 1.00 97.94 108 LEU A CA 1
ATOM 814 C C . LEU A 1 108 ? -4.959 4.832 0.396 1.00 97.94 108 LEU A C 1
ATOM 816 O O . LEU A 1 108 ? -4.189 4.529 -0.515 1.00 97.94 108 LEU A O 1
ATOM 820 N N . PHE A 1 109 ? -5.948 4.027 0.799 1.00 98.12 109 PHE A N 1
ATOM 821 C CA . PHE A 1 109 ? -6.204 2.717 0.186 1.00 98.12 109 PHE A CA 1
ATOM 822 C C . PHE A 1 109 ? -6.538 2.835 -1.305 1.00 98.12 109 PHE A C 1
ATOM 824 O O . PHE A 1 109 ? -5.908 2.155 -2.115 1.00 98.12 109 PHE A O 1
ATOM 831 N N . SER A 1 110 ? -7.437 3.746 -1.683 1.00 97.81 110 SER A N 1
ATOM 832 C CA . SER A 1 110 ? -7.815 3.975 -3.083 1.00 97.81 110 SER A CA 1
ATOM 833 C C . SER A 1 110 ? -6.623 4.429 -3.927 1.00 97.81 110 SER A C 1
ATOM 835 O O . SER A 1 110 ? -6.417 3.949 -5.039 1.00 97.81 110 SER A O 1
ATOM 837 N N . SER A 1 111 ? -5.774 5.309 -3.389 1.00 98.12 111 SER A N 1
ATOM 838 C CA . SER A 1 111 ? -4.565 5.768 -4.084 1.00 98.12 111 SER A CA 1
ATOM 839 C C . SER A 1 111 ? -3.525 4.659 -4.249 1.00 98.12 111 SER A C 1
ATOM 841 O O . SER A 1 111 ? -2.902 4.553 -5.305 1.00 98.12 111 SER A O 1
ATOM 843 N N . ILE A 1 112 ? -3.350 3.800 -3.240 1.00 98.31 112 ILE A N 1
ATOM 844 C CA . ILE A 1 112 ? -2.489 2.614 -3.344 1.00 98.31 112 ILE A CA 1
ATOM 845 C C . ILE A 1 112 ? -3.032 1.665 -4.418 1.00 98.31 112 ILE A C 1
ATOM 847 O O . ILE A 1 112 ? -2.269 1.268 -5.296 1.00 98.31 112 ILE A O 1
ATOM 851 N N . TYR A 1 113 ? -4.333 1.360 -4.386 1.00 98.38 113 TYR A N 1
ATOM 852 C CA . TYR A 1 113 ? -5.007 0.510 -5.369 1.00 98.38 113 TYR A CA 1
ATOM 853 C C . TYR A 1 113 ? -4.761 0.988 -6.803 1.00 98.38 113 TYR A C 1
ATOM 855 O O . TYR A 1 113 ? -4.220 0.239 -7.618 1.00 98.38 113 TYR A O 1
ATOM 863 N N . LEU A 1 114 ? -5.082 2.254 -7.091 1.00 98.25 114 LEU A N 1
ATOM 864 C CA . LEU A 1 114 ? -4.924 2.829 -8.428 1.00 98.25 114 LEU A CA 1
ATOM 865 C C . LEU A 1 114 ? -3.468 2.769 -8.892 1.00 98.25 114 LEU A C 1
ATOM 867 O O . LEU A 1 114 ? -3.189 2.327 -10.000 1.00 98.25 114 LEU A O 1
ATOM 871 N N . LYS A 1 115 ? -2.513 3.115 -8.022 1.00 98.19 115 LYS A N 1
ATOM 872 C CA . LYS A 1 115 ? -1.088 3.086 -8.382 1.00 98.19 115 LYS A CA 1
ATOM 873 C C . LYS A 1 115 ? -0.560 1.677 -8.644 1.00 98.19 115 LYS A C 1
ATOM 875 O O . LYS A 1 115 ? 0.336 1.527 -9.474 1.00 98.19 115 LYS A O 1
ATOM 880 N N . ILE A 1 116 ? -1.063 0.659 -7.941 1.00 98.50 116 ILE A N 1
ATOM 881 C CA . ILE A 1 116 ? -0.713 -0.737 -8.233 1.00 98.50 116 ILE A CA 1
ATOM 882 C C . ILE A 1 116 ? -1.311 -1.151 -9.577 1.00 98.50 116 ILE A C 1
ATOM 884 O O . ILE A 1 116 ? -0.579 -1.686 -10.407 1.00 98.50 116 ILE A O 1
ATOM 888 N N . ARG A 1 117 ? -2.595 -0.863 -9.824 1.00 98.31 117 ARG A N 1
ATOM 889 C CA . ARG A 1 117 ? -3.248 -1.161 -11.108 1.00 98.31 117 ARG A CA 1
ATOM 890 C C . ARG A 1 117 ? -2.541 -0.486 -12.279 1.00 98.31 117 ARG A C 1
ATOM 892 O O . ARG A 1 117 ? -2.258 -1.150 -13.268 1.00 98.31 117 ARG A O 1
ATOM 899 N N . ASP A 1 118 ? -2.168 0.782 -12.144 1.00 97.69 118 ASP A N 1
ATOM 900 C CA . ASP A 1 118 ? -1.406 1.506 -13.166 1.00 97.69 118 ASP A CA 1
ATOM 901 C C . ASP A 1 118 ? -0.065 0.826 -13.461 1.00 97.69 118 ASP A C 1
ATOM 903 O O . ASP A 1 118 ? 0.333 0.691 -14.616 1.00 97.69 118 ASP A O 1
ATOM 907 N N . LEU A 1 119 ? 0.647 0.381 -12.420 1.00 97.88 119 LEU A N 1
ATOM 908 C CA . LEU A 1 119 ? 1.900 -0.356 -12.581 1.00 97.88 119 LEU A CA 1
ATOM 909 C C . LEU A 1 119 ? 1.690 -1.697 -13.289 1.00 97.88 119 LEU A C 1
ATOM 911 O O . LEU A 1 119 ? 2.489 -2.040 -14.160 1.00 97.88 119 LEU A O 1
ATOM 915 N N . GLN A 1 120 ? 0.640 -2.434 -12.930 1.00 98.19 120 GLN A N 1
ATOM 916 C CA . GLN A 1 120 ? 0.282 -3.696 -13.579 1.00 98.19 120 GLN A CA 1
ATOM 917 C C . GLN A 1 120 ? -0.017 -3.478 -15.061 1.00 98.19 120 GLN A C 1
ATOM 919 O O . GLN A 1 120 ? 0.625 -4.110 -15.896 1.00 98.19 120 GLN A O 1
ATOM 924 N N . ASN A 1 121 ? -0.861 -2.497 -15.387 1.00 97.69 121 ASN A N 1
ATOM 925 C CA . ASN A 1 121 ? -1.188 -2.139 -16.765 1.00 97.69 121 ASN A CA 1
ATOM 926 C C . ASN A 1 121 ? 0.071 -1.755 -17.568 1.00 97.69 121 ASN A C 1
ATOM 928 O O . ASN A 1 121 ? 0.240 -2.193 -18.699 1.00 97.69 121 ASN A O 1
ATOM 932 N N . ILE A 1 122 ? 0.999 -0.982 -16.984 1.00 96.38 122 ILE A N 1
ATOM 933 C CA . ILE A 1 122 ? 2.277 -0.638 -17.638 1.00 96.38 122 ILE A CA 1
ATOM 934 C C . ILE A 1 122 ? 3.082 -1.896 -17.981 1.00 96.38 122 ILE A C 1
ATOM 936 O O . ILE A 1 122 ? 3.648 -1.992 -19.066 1.00 96.38 122 ILE A O 1
ATOM 940 N N . VAL A 1 123 ? 3.171 -2.846 -17.050 1.00 96.19 123 VAL A N 1
ATOM 941 C CA . VAL A 1 123 ? 3.934 -4.085 -17.248 1.00 96.19 123 VAL A CA 1
ATOM 942 C C . VAL A 1 123 ? 3.247 -5.034 -18.236 1.00 96.19 123 VAL A C 1
ATOM 944 O O . VAL A 1 123 ? 3.929 -5.821 -18.889 1.00 96.19 123 VAL A O 1
ATOM 947 N N . GLU A 1 124 ? 1.923 -4.977 -18.346 1.00 95.69 124 GLU A N 1
ATOM 948 C CA . GLU A 1 124 ? 1.150 -5.733 -19.334 1.00 95.69 124 GLU A CA 1
ATOM 949 C C . GLU A 1 124 ? 1.305 -5.158 -20.745 1.00 95.69 124 GLU A C 1
ATOM 951 O O . GLU A 1 124 ? 1.538 -5.917 -21.681 1.00 95.69 124 GLU A O 1
ATOM 956 N N . ILE A 1 125 ? 1.224 -3.832 -20.892 1.00 95.06 125 ILE A N 1
ATOM 957 C CA . ILE A 1 125 ? 1.231 -3.155 -22.195 1.00 95.06 125 ILE A CA 1
ATOM 958 C C . ILE A 1 125 ? 2.648 -3.033 -22.765 1.00 95.06 125 ILE A C 1
ATOM 960 O O . ILE A 1 125 ? 2.863 -3.299 -23.944 1.00 95.06 125 ILE A O 1
ATOM 964 N N . ASP A 1 126 ? 3.617 -2.600 -21.954 1.00 91.81 126 ASP A N 1
ATOM 965 C CA . ASP A 1 126 ? 4.966 -2.280 -22.431 1.00 91.81 126 ASP A CA 1
ATOM 966 C C . ASP A 1 126 ? 6.027 -2.504 -21.331 1.00 91.81 126 ASP A C 1
ATOM 968 O O . ASP A 1 126 ? 6.557 -1.563 -20.717 1.00 91.81 126 ASP A O 1
ATOM 972 N N . PRO A 1 127 ? 6.372 -3.775 -21.047 1.00 89.56 127 PRO A N 1
ATOM 973 C CA . PRO A 1 127 ? 7.346 -4.110 -20.013 1.00 89.56 127 PRO A CA 1
ATOM 974 C C . PRO A 1 127 ? 8.770 -3.632 -20.350 1.00 89.56 127 PRO A C 1
ATOM 976 O O . PRO A 1 127 ? 9.585 -3.452 -19.445 1.00 89.56 127 PRO A O 1
ATOM 979 N N . GLY A 1 128 ? 9.110 -3.379 -21.614 1.00 90.25 128 GLY A N 1
ATOM 980 C CA . GLY A 1 128 ? 10.458 -2.940 -22.000 1.00 90.25 128 GLY A CA 1
ATOM 981 C C . GLY A 1 128 ? 10.737 -1.461 -21.716 1.00 90.25 128 GLY A C 1
ATOM 982 O O . GLY A 1 128 ? 11.895 -1.034 -21.651 1.00 90.25 128 GLY A O 1
ATOM 983 N N . ASN A 1 129 ? 9.694 -0.655 -21.525 1.00 90.12 129 ASN A N 1
ATOM 984 C CA . ASN A 1 129 ? 9.825 0.790 -21.593 1.00 90.12 129 ASN A CA 1
ATOM 985 C C . ASN A 1 129 ? 10.329 1.438 -20.301 1.00 90.12 129 ASN A C 1
ATOM 987 O O . ASN A 1 129 ? 9.644 1.595 -19.283 1.00 90.12 129 ASN A O 1
ATOM 991 N N . LYS A 1 130 ? 11.582 1.893 -20.381 1.00 89.00 130 LYS A N 1
ATOM 992 C CA . LYS A 1 130 ? 12.301 2.552 -19.287 1.00 89.00 130 LYS A CA 1
ATOM 993 C C . LYS A 1 130 ? 11.722 3.928 -18.926 1.00 89.00 130 LYS A C 1
ATOM 995 O O . LYS A 1 130 ? 11.900 4.360 -17.784 1.00 89.00 130 LYS A O 1
ATOM 1000 N N . ARG A 1 131 ? 10.991 4.602 -19.830 1.00 92.62 131 ARG A N 1
ATOM 1001 C CA . ARG A 1 131 ? 10.402 5.937 -19.579 1.00 92.62 131 ARG A CA 1
ATOM 1002 C C . ARG A 1 131 ? 9.339 5.908 -18.483 1.00 92.62 131 ARG A C 1
ATOM 1004 O O . ARG A 1 131 ? 9.170 6.898 -17.777 1.00 92.62 131 ARG A O 1
ATOM 1011 N N . PHE A 1 132 ? 8.690 4.764 -18.254 1.00 92.25 132 PHE A N 1
ATOM 1012 C CA . PHE A 1 132 ? 7.723 4.621 -17.163 1.00 92.25 132 PHE A CA 1
ATOM 1013 C C . PHE A 1 132 ? 8.351 4.678 -15.765 1.00 92.25 132 PHE A C 1
ATOM 1015 O O . PHE A 1 132 ? 7.634 4.904 -14.788 1.00 92.25 132 PHE A O 1
ATOM 1022 N N . ARG A 1 133 ? 9.679 4.511 -15.640 1.00 93.81 133 ARG A N 1
ATOM 1023 C CA . ARG A 1 133 ? 10.409 4.564 -14.358 1.00 93.81 133 ARG A CA 1
ATOM 1024 C C . ARG A 1 133 ? 9.783 3.655 -13.288 1.00 93.81 133 ARG A C 1
ATOM 1026 O O . ARG A 1 133 ? 9.602 4.068 -12.141 1.00 93.81 133 ARG A O 1
ATOM 1033 N N . LYS A 1 134 ? 9.467 2.408 -13.663 1.00 94.75 134 LYS A N 1
ATOM 1034 C CA . LYS A 1 134 ? 8.775 1.409 -12.822 1.00 94.75 134 LYS A CA 1
ATOM 1035 C C . LYS A 1 134 ? 9.353 1.296 -11.411 1.00 94.75 134 LYS A C 1
ATOM 1037 O O . LYS A 1 134 ? 8.589 1.308 -10.455 1.00 94.75 134 LYS A O 1
ATOM 1042 N N . ASN A 1 135 ? 10.683 1.294 -11.273 1.00 93.00 135 ASN A N 1
ATOM 1043 C CA . ASN A 1 135 ? 11.358 1.249 -9.970 1.00 93.00 135 ASN A CA 1
ATOM 1044 C C . ASN A 1 135 ? 10.910 2.399 -9.053 1.00 93.00 135 ASN A C 1
ATOM 1046 O O . ASN A 1 135 ? 10.413 2.179 -7.954 1.00 93.00 135 ASN A O 1
ATOM 1050 N N . VAL A 1 136 ? 10.992 3.639 -9.537 1.00 91.56 136 VAL A N 1
ATOM 1051 C CA . VAL A 1 136 ? 10.615 4.827 -8.754 1.00 91.56 136 VAL A CA 1
ATOM 1052 C C . VAL A 1 136 ? 9.138 4.773 -8.362 1.00 91.56 136 VAL A C 1
ATOM 1054 O O . VAL A 1 136 ? 8.788 5.062 -7.219 1.00 91.56 136 VAL A O 1
ATOM 1057 N N . ARG A 1 137 ? 8.266 4.375 -9.294 1.00 95.12 137 ARG A N 1
ATOM 1058 C CA . ARG A 1 137 ? 6.824 4.253 -9.046 1.00 95.12 137 ARG A CA 1
ATOM 1059 C C . ARG A 1 137 ? 6.510 3.171 -8.007 1.00 95.12 137 ARG A C 1
ATOM 1061 O O . ARG A 1 137 ? 5.748 3.444 -7.084 1.00 95.12 137 ARG A O 1
ATOM 1068 N N . LEU A 1 138 ? 7.140 1.999 -8.105 1.00 95.75 138 LEU A N 1
ATOM 1069 C CA . LEU A 1 138 ? 6.993 0.903 -7.146 1.00 95.75 138 LEU A CA 1
ATOM 1070 C C . LEU A 1 138 ? 7.439 1.334 -5.740 1.00 95.75 138 LEU A C 1
ATOM 1072 O O . LEU A 1 138 ? 6.706 1.154 -4.770 1.00 95.75 138 LEU A O 1
ATOM 1076 N N . LEU A 1 139 ? 8.595 1.995 -5.631 1.00 92.44 139 LEU A N 1
ATOM 1077 C CA . LEU A 1 139 ? 9.090 2.517 -4.355 1.00 92.44 139 LEU A CA 1
ATOM 1078 C C . LEU A 1 139 ? 8.169 3.592 -3.760 1.00 92.44 139 LEU A C 1
ATOM 1080 O O . LEU A 1 139 ? 8.003 3.657 -2.543 1.00 92.44 139 LEU A O 1
ATOM 1084 N N . ASN A 1 140 ? 7.540 4.424 -4.592 1.00 92.56 140 ASN A N 1
ATOM 1085 C CA . ASN A 1 140 ? 6.556 5.404 -4.130 1.00 92.56 140 ASN A CA 1
ATOM 1086 C C . ASN A 1 140 ? 5.283 4.743 -3.586 1.00 92.56 140 ASN A C 1
ATOM 1088 O O . ASN A 1 140 ? 4.732 5.227 -2.598 1.00 92.56 140 ASN A O 1
ATOM 1092 N N . VAL A 1 141 ? 4.841 3.630 -4.178 1.00 96.12 141 VAL A N 1
ATOM 1093 C CA . VAL A 1 141 ? 3.731 2.830 -3.637 1.00 96.12 141 VAL A CA 1
ATOM 1094 C C . VAL A 1 141 ? 4.115 2.222 -2.288 1.00 96.12 141 VAL A C 1
ATOM 1096 O O . VAL A 1 141 ? 3.354 2.369 -1.335 1.00 96.12 141 VAL A O 1
ATOM 1099 N N . LEU A 1 142 ? 5.314 1.641 -2.161 1.00 94.06 142 LEU A N 1
ATOM 1100 C CA . LEU A 1 142 ? 5.800 1.108 -0.881 1.00 94.06 142 LEU A CA 1
ATOM 1101 C C . LEU A 1 142 ? 5.814 2.195 0.204 1.00 94.06 142 LEU A C 1
ATOM 1103 O O . LEU A 1 142 ? 5.287 2.002 1.296 1.00 94.06 142 LEU A O 1
ATOM 1107 N N . LYS A 1 143 ? 6.353 3.378 -0.104 1.00 90.88 143 LYS A N 1
ATOM 1108 C CA . LYS A 1 143 ? 6.340 4.535 0.807 1.00 90.88 143 LYS A CA 1
ATOM 1109 C C . LYS A 1 143 ? 4.919 4.907 1.247 1.00 90.88 143 LYS A C 1
ATOM 1111 O O . LYS A 1 143 ? 4.697 5.174 2.426 1.00 90.88 143 LYS A O 1
ATOM 1116 N N . LEU A 1 144 ? 3.953 4.897 0.326 1.00 94.56 144 LEU A N 1
ATOM 1117 C CA . LEU A 1 144 ? 2.557 5.208 0.636 1.00 94.56 144 LEU A CA 1
ATOM 1118 C C . LEU A 1 144 ? 1.902 4.138 1.525 1.00 94.56 144 LEU A C 1
ATOM 1120 O O . LEU A 1 144 ? 1.227 4.488 2.491 1.00 94.56 144 LEU A O 1
ATOM 1124 N N . MET A 1 145 ? 2.165 2.850 1.276 1.00 95.81 145 MET A N 1
ATOM 1125 C CA . MET A 1 145 ? 1.728 1.749 2.149 1.00 95.81 145 MET A CA 1
ATOM 1126 C C . MET A 1 145 ? 2.287 1.886 3.568 1.00 95.81 145 MET A C 1
ATOM 1128 O O . MET A 1 145 ? 1.588 1.646 4.552 1.00 95.81 145 MET A O 1
ATOM 1132 N N . LEU A 1 146 ? 3.543 2.309 3.695 1.00 92.12 146 LEU A N 1
ATOM 1133 C CA . LEU A 1 146 ? 4.158 2.498 5.001 1.00 92.12 146 LEU A CA 1
ATOM 1134 C C . LEU A 1 146 ? 3.631 3.747 5.728 1.00 92.12 146 LEU A C 1
ATOM 1136 O O . LEU A 1 146 ? 3.519 3.739 6.956 1.00 92.12 146 LEU A O 1
ATOM 1140 N N . LEU A 1 147 ? 3.272 4.810 5.000 1.00 93.38 147 LEU A N 1
ATOM 1141 C CA . LEU A 1 147 ? 2.540 5.942 5.574 1.00 93.38 147 LEU A CA 1
ATOM 1142 C C . LEU A 1 147 ? 1.161 5.505 6.081 1.00 93.38 147 LEU A C 1
ATOM 1144 O O . LEU A 1 147 ? 0.790 5.862 7.198 1.00 93.38 147 LEU A O 1
ATOM 1148 N N . LEU A 1 148 ? 0.432 4.705 5.298 1.00 95.88 148 LEU A N 1
ATOM 1149 C CA . LEU A 1 148 ? -0.841 4.127 5.721 1.00 95.88 148 LEU A CA 1
ATOM 1150 C C . LEU A 1 148 ? -0.669 3.327 7.014 1.00 95.88 148 LEU A C 1
ATOM 1152 O O . LEU A 1 148 ? -1.376 3.584 7.981 1.00 95.88 148 LEU A O 1
ATOM 1156 N N . LEU A 1 149 ? 0.325 2.441 7.090 1.00 94.00 149 LEU A N 1
ATOM 1157 C CA . LEU A 1 149 ? 0.594 1.672 8.306 1.00 94.00 149 LEU A CA 1
ATOM 1158 C C . LEU A 1 149 ? 0.842 2.566 9.533 1.00 94.00 149 LEU A C 1
ATOM 1160 O O . LEU A 1 149 ? 0.348 2.287 10.625 1.00 94.00 149 LEU A O 1
ATOM 1164 N N . ARG A 1 150 ? 1.582 3.665 9.360 1.00 90.62 150 ARG A N 1
ATOM 1165 C CA . ARG A 1 150 ? 1.810 4.647 10.432 1.00 90.62 150 ARG A CA 1
ATOM 1166 C C . ARG A 1 150 ? 0.529 5.332 10.865 1.00 90.62 150 ARG A C 1
ATOM 1168 O O . ARG A 1 150 ? 0.316 5.487 12.062 1.00 90.62 150 ARG A O 1
ATOM 1175 N N . HIS A 1 151 ? -0.309 5.720 9.910 1.00 94.06 151 HIS A N 1
ATOM 1176 C CA . HIS A 1 151 ? -1.607 6.312 10.198 1.00 94.06 151 HIS A CA 1
ATOM 1177 C C . HIS A 1 151 ? -2.504 5.342 10.979 1.00 94.06 151 HIS A C 1
ATOM 1179 O O . HIS A 1 151 ? -3.091 5.737 11.983 1.00 94.06 151 HIS A O 1
ATOM 1185 N N . LEU A 1 152 ? -2.538 4.066 10.585 1.00 94.12 152 LEU A N 1
ATOM 1186 C CA . LEU A 1 152 ? -3.319 3.031 11.268 1.00 94.12 152 LEU A CA 1
ATOM 1187 C C . LEU A 1 152 ? -2.861 2.785 12.716 1.00 94.12 152 LEU A C 1
ATOM 1189 O O . LEU A 1 152 ? -3.679 2.403 13.547 1.00 94.12 152 LEU A O 1
ATOM 1193 N N . ARG A 1 153 ? -1.573 3.003 13.017 1.00 89.12 153 ARG A N 1
ATOM 1194 C CA . ARG A 1 153 ? -1.006 2.860 14.368 1.00 89.12 153 ARG A CA 1
ATOM 1195 C C . ARG A 1 153 ? -1.136 4.119 15.235 1.00 89.12 153 ARG A C 1
ATOM 1197 O O . ARG A 1 153 ? -1.153 3.984 16.457 1.00 89.12 153 ARG A O 1
ATOM 1204 N N . SER A 1 154 ? -1.107 5.309 14.626 1.00 82.56 154 SER A N 1
ATOM 1205 C CA . SER A 1 154 ? -1.218 6.593 15.348 1.00 82.56 154 SER A CA 1
ATOM 1206 C C . SER A 1 154 ? -2.540 6.737 16.081 1.00 82.56 154 SER A C 1
ATOM 1208 O O . SER A 1 154 ? -3.431 5.904 15.823 1.00 82.56 154 SER A O 1
#

Secondary structure (DSSP, 8-state):
---HHHHHHTT--HHHHHHHHHHHHHT--HHHHHHHHHHHHHHHHHHHHHHH---HHHHHHH---HHHHHHHHTT--GGGTS-SB--TGGGTT-GGGGGGTT-BHHHHHHHHHHHHHHHHHHHHH-TT-GGG-HHHHHHHHHHHHHHHHHHHH-

pLDDT: mean 90.24, std 12.51, range [42.91, 98.5]

Sequence (154 aa):
MLDSATILKGISTTASVISTLNALIKGTKGDKRALLLELQGNIRLMVLYVDGGAPIDKVIKKLDVSRCKAALESNFKFNSLKRGKVSRAATKGVPQYKAFVGWTTEQLFSSIYLKIRDLQNIVEIDPGNKRFRKNVRLLNVLKLMLLLLRHLRS